Protein AF-A0A3C1DIT4-F1 (afdb_monomer_lite)

pLDDT: mean 82.44, std 16.35, range [33.16, 95.69]

Foldseek 3Di:
DQLCLFPPQHPVLSVQQVVLCVVVNDQQAPLSSLQSGDPVCLDLSNQLSCLLQCVCVVNVAASVLCNVCSVVSSVLSVVVVVCVVVVVDVPPLPPPPPDDPDPDSRPPPPPRDPDYDDPVSSQVSNCVTNVHRDPDDPCPPCVVVVVVVDPDDPVVVVD

Structure (mmCIF, N/CA/C/O backbone):
data_AF-A0A3C1DIT4-F1
#
_entry.id   AF-A0A3C1DIT4-F1
#
loop_
_atom_site.group_PDB
_atom_site.id
_atom_site.type_symbol
_atom_site.label_atom_id
_atom_site.label_alt_id
_atom_site.label_comp_id
_atom_site.label_asym_id
_atom_site.label_entity_id
_atom_site.label_seq_id
_atom_site.pdbx_PDB_ins_code
_atom_site.Cartn_x
_atom_site.Cartn_y
_atom_site.Cartn_z
_atom_site.occupancy
_atom_site.B_iso_or_equiv
_atom_site.auth_seq_id
_atom_site.auth_comp_id
_atom_site.auth_asym_id
_atom_site.auth_atom_id
_atom_site.pdbx_PDB_model_num
ATOM 1 N N . PHE A 1 1 ? 0.429 -13.426 -4.512 1.00 79.94 1 PHE A N 1
ATOM 2 C CA . PHE A 1 1 ? 1.554 -13.362 -3.556 1.00 79.94 1 PHE A CA 1
ATOM 3 C C . PHE A 1 1 ? 1.024 -13.401 -2.130 1.00 79.94 1 PHE A C 1
ATOM 5 O O . PHE A 1 1 ? -0.100 -12.964 -1.912 1.00 79.94 1 PHE A O 1
ATOM 12 N N . GLY A 1 2 ? 1.775 -13.971 -1.183 1.00 88.25 2 GLY A N 1
ATOM 13 C CA . GLY A 1 2 ? 1.400 -13.980 0.237 1.00 88.25 2 GLY A CA 1
ATOM 14 C C . GLY A 1 2 ? 1.894 -12.724 0.958 1.00 88.25 2 GLY A C 1
ATOM 15 O O . GLY A 1 2 ? 2.989 -12.253 0.664 1.00 88.25 2 GLY A O 1
ATOM 16 N N . LEU A 1 3 ? 1.121 -12.204 1.920 1.00 90.19 3 LEU A N 1
ATOM 17 C CA . LEU A 1 3 ? 1.498 -11.011 2.700 1.00 90.19 3 LEU A CA 1
ATOM 18 C C . LEU A 1 3 ? 2.779 -11.217 3.526 1.00 90.19 3 LEU A C 1
ATOM 20 O O . LEU A 1 3 ? 3.501 -10.264 3.787 1.00 90.19 3 LEU A O 1
ATOM 24 N N . SER A 1 4 ? 3.084 -12.464 3.894 1.00 90.44 4 SER A N 1
ATOM 25 C CA . SER A 1 4 ? 4.308 -12.839 4.612 1.00 90.44 4 SER A CA 1
ATOM 26 C C . SER A 1 4 ? 5.587 -12.692 3.784 1.00 90.44 4 SER A C 1
ATOM 28 O O . SER A 1 4 ? 6.672 -12.666 4.352 1.00 90.44 4 SER A O 1
ATOM 30 N N . ALA A 1 5 ? 5.478 -12.604 2.454 1.00 91.25 5 ALA A N 1
ATOM 31 C CA . ALA A 1 5 ? 6.621 -12.399 1.567 1.00 91.25 5 ALA A CA 1
ATOM 32 C C . ALA A 1 5 ? 7.003 -10.915 1.422 1.00 91.25 5 ALA A C 1
ATOM 34 O O . ALA A 1 5 ? 8.022 -10.605 0.810 1.00 91.25 5 ALA A O 1
ATOM 35 N N . ILE A 1 6 ? 6.188 -9.999 1.956 1.00 94.00 6 ILE A N 1
ATOM 36 C CA . ILE A 1 6 ? 6.423 -8.560 1.857 1.00 94.00 6 ILE A CA 1
ATOM 37 C C . ILE A 1 6 ? 7.466 -8.155 2.898 1.00 94.00 6 ILE A C 1
ATOM 39 O O . ILE A 1 6 ? 7.324 -8.407 4.097 1.00 94.00 6 ILE A O 1
ATOM 43 N N . ARG A 1 7 ? 8.521 -7.480 2.444 1.00 92.50 7 ARG A N 1
ATOM 44 C CA . ARG A 1 7 ? 9.563 -6.937 3.314 1.00 92.50 7 ARG A CA 1
ATOM 45 C C . ARG A 1 7 ? 8.948 -6.025 4.380 1.00 92.50 7 ARG A C 1
ATOM 47 O O . ARG A 1 7 ? 8.059 -5.234 4.098 1.00 92.50 7 ARG A O 1
ATOM 54 N N . ASN A 1 8 ? 9.464 -6.103 5.606 1.00 91.62 8 ASN A N 1
ATOM 55 C CA . ASN A 1 8 ? 8.984 -5.354 6.779 1.00 91.62 8 ASN A CA 1
ATOM 56 C C . ASN A 1 8 ? 7.589 -5.749 7.306 1.00 91.62 8 ASN A C 1
ATOM 58 O O . ASN A 1 8 ? 7.125 -5.125 8.260 1.00 91.62 8 ASN A O 1
ATOM 62 N N . VAL A 1 9 ? 6.939 -6.776 6.749 1.00 92.88 9 VAL A N 1
ATOM 63 C CA . VAL A 1 9 ? 5.663 -7.296 7.256 1.00 92.88 9 VAL A CA 1
ATOM 64 C C . VAL A 1 9 ? 5.923 -8.592 8.026 1.00 92.88 9 VAL A C 1
ATOM 66 O O . VAL A 1 9 ? 6.284 -9.615 7.454 1.00 92.88 9 VAL A O 1
ATOM 69 N N . GLY A 1 10 ? 5.784 -8.541 9.352 1.00 91.31 10 GLY A N 1
ATOM 70 C CA . GLY A 1 10 ? 5.996 -9.703 10.222 1.00 91.31 10 GLY A CA 1
ATOM 71 C C . GLY A 1 10 ? 4.800 -10.660 10.253 1.00 91.31 10 GLY A C 1
ATOM 72 O O . GLY A 1 10 ? 3.669 -10.252 9.998 1.00 91.31 10 GLY A O 1
ATOM 73 N N . GLY A 1 11 ? 5.026 -11.920 10.643 1.00 92.19 11 GLY A N 1
ATOM 74 C CA . GLY A 1 11 ? 3.965 -12.938 10.753 1.00 92.19 11 GLY A CA 1
ATOM 75 C C . GLY A 1 11 ? 2.778 -12.489 11.616 1.00 92.19 11 GLY A C 1
ATOM 76 O O . GLY A 1 11 ? 1.639 -12.552 11.164 1.00 92.19 11 GLY A O 1
ATOM 77 N N . ASN A 1 12 ? 3.049 -11.898 12.783 1.00 91.69 12 ASN A N 1
ATOM 78 C CA . ASN A 1 12 ? 2.011 -11.386 13.690 1.00 91.69 12 ASN A CA 1
ATOM 79 C C . ASN A 1 12 ? 1.128 -10.306 13.036 1.00 91.69 12 ASN A C 1
ATOM 81 O O . ASN A 1 12 ? -0.070 -10.228 13.297 1.00 91.69 12 ASN A O 1
ATOM 85 N N . VAL A 1 13 ? 1.708 -9.473 12.164 1.00 93.25 13 VAL A N 1
ATOM 86 C CA . VAL A 1 13 ? 0.966 -8.448 11.413 1.00 93.25 13 VAL A CA 1
ATOM 87 C C . VAL A 1 13 ? 0.033 -9.111 10.404 1.00 93.25 13 VAL A C 1
ATOM 89 O O . VAL A 1 13 ? -1.125 -8.717 10.285 1.00 93.25 13 VAL A O 1
ATOM 92 N N . VAL A 1 14 ? 0.514 -10.134 9.696 1.00 94.31 14 VAL A N 1
ATOM 93 C CA . VAL A 1 14 ? -0.293 -10.884 8.723 1.00 94.31 14 VAL A CA 1
ATOM 94 C C . VAL A 1 14 ? -1.470 -11.571 9.409 1.00 94.31 14 VAL A C 1
ATOM 96 O O . VAL A 1 14 ? -2.603 -11.443 8.947 1.00 94.31 14 VAL A O 1
ATOM 99 N N . GLU A 1 15 ? -1.221 -12.257 10.524 1.00 94.25 15 GLU A N 1
ATOM 100 C CA . GLU A 1 15 ? -2.266 -12.908 11.318 1.00 94.25 15 GLU A CA 1
ATOM 101 C C . GLU A 1 15 ? -3.307 -11.900 11.807 1.00 94.25 15 GLU A C 1
ATOM 103 O O . GLU A 1 15 ? -4.505 -12.131 11.652 1.00 94.25 15 GLU A O 1
ATOM 108 N N . SER A 1 16 ? -2.858 -10.744 12.302 1.00 94.12 16 SER A N 1
ATOM 109 C CA . SER A 1 16 ? -3.728 -9.647 12.726 1.00 94.12 16 SER A CA 1
ATOM 110 C C . SER A 1 16 ? -4.617 -9.131 11.584 1.00 94.12 16 SER A C 1
ATOM 112 O O . SER A 1 16 ? -5.831 -9.008 11.750 1.00 94.12 16 SER A O 1
ATOM 114 N N . ILE A 1 17 ? -4.060 -8.915 10.386 1.00 94.31 17 ILE A N 1
ATOM 115 C CA . ILE A 1 17 ? -4.829 -8.481 9.206 1.00 94.31 17 ILE A CA 1
ATOM 116 C C . ILE A 1 17 ? -5.875 -9.536 8.813 1.00 94.31 17 ILE A C 1
ATOM 118 O O . ILE A 1 17 ? -7.023 -9.190 8.519 1.00 94.31 17 ILE A O 1
ATOM 122 N N . ILE A 1 18 ? -5.503 -10.821 8.815 1.00 94.12 18 ILE A N 1
ATOM 123 C CA . ILE A 1 18 ? -6.417 -11.927 8.493 1.00 94.12 18 ILE A CA 1
ATOM 124 C C . ILE A 1 18 ? -7.537 -12.015 9.533 1.00 94.12 18 ILE A C 1
ATOM 126 O O . ILE A 1 18 ? -8.706 -12.134 9.153 1.00 94.12 18 ILE A O 1
ATOM 130 N N . ALA A 1 19 ? -7.206 -11.919 10.821 1.00 94.56 19 ALA A N 1
ATOM 131 C CA . ALA A 1 19 ? -8.170 -11.940 11.913 1.00 94.56 19 ALA A CA 1
ATOM 132 C C . ALA A 1 19 ? -9.151 -10.762 11.811 1.00 94.56 19 ALA A C 1
ATOM 134 O O . ALA A 1 19 ? -10.364 -10.980 11.810 1.00 94.56 19 ALA A O 1
ATOM 135 N N . SER A 1 20 ? -8.651 -9.537 11.604 1.00 93.94 20 SER A N 1
ATOM 136 C CA . SER A 1 20 ? -9.481 -8.347 11.377 1.00 93.94 20 SER A CA 1
ATOM 137 C C . SER A 1 20 ? -10.416 -8.518 10.183 1.00 93.94 20 SER A C 1
ATOM 139 O O . SER A 1 20 ? -11.600 -8.207 10.292 1.00 93.94 20 SER A O 1
ATOM 141 N N . ARG A 1 21 ? -9.926 -9.053 9.058 1.00 94.06 21 ARG A N 1
ATOM 142 C CA . ARG A 1 21 ? -10.754 -9.291 7.865 1.00 94.06 21 ARG A CA 1
ATOM 143 C C . ARG A 1 21 ? -11.810 -10.376 8.088 1.00 94.06 21 ARG A C 1
ATOM 145 O O . ARG A 1 21 ? -12.908 -10.290 7.549 1.00 94.06 21 ARG A O 1
ATOM 152 N N . THR A 1 22 ? -11.482 -11.406 8.864 1.00 95.12 22 THR A N 1
ATOM 153 C CA . THR A 1 22 ? -12.405 -12.511 9.170 1.00 95.12 22 THR A CA 1
ATOM 154 C C . THR A 1 22 ? -13.518 -12.049 10.106 1.00 95.12 22 THR A C 1
ATOM 156 O O . THR A 1 22 ? -14.676 -12.382 9.886 1.00 95.12 22 THR A O 1
ATOM 159 N N . ALA A 1 23 ? -13.184 -11.236 11.110 1.00 94.75 23 ALA A N 1
ATOM 160 C CA . ALA A 1 23 ? -14.140 -10.743 12.095 1.00 94.75 23 ALA A CA 1
ATOM 161 C C . ALA A 1 23 ? -14.983 -9.555 11.595 1.00 94.75 23 ALA A C 1
ATOM 163 O O . ALA A 1 23 ? -16.172 -9.484 11.889 1.00 94.75 23 ALA A O 1
ATOM 164 N N . LYS A 1 24 ? -14.381 -8.615 10.851 1.00 92.75 24 LYS A N 1
ATOM 165 C CA . LYS A 1 24 ? -15.011 -7.339 10.443 1.00 92.75 24 LYS A CA 1
ATOM 166 C C . LYS A 1 24 ? -15.374 -7.275 8.952 1.00 92.75 24 LYS A C 1
ATOM 168 O O . LYS A 1 24 ? -15.840 -6.241 8.474 1.00 92.75 24 LYS A O 1
ATOM 173 N N . GLY A 1 25 ? -15.154 -8.359 8.209 1.00 93.81 25 GLY A N 1
ATOM 174 C CA . GLY A 1 25 ? -15.430 -8.450 6.776 1.00 93.81 25 GLY A CA 1
ATOM 175 C C . GLY A 1 25 ? -14.327 -7.877 5.879 1.00 93.81 25 GLY A C 1
ATOM 176 O O . GL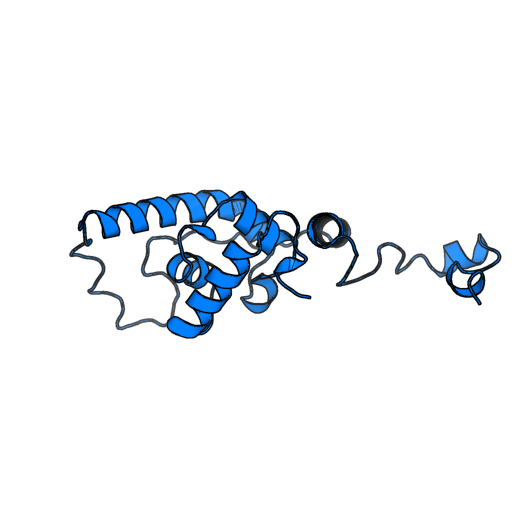Y A 1 25 ? -13.242 -7.499 6.323 1.00 93.81 25 GLY A O 1
ATOM 177 N N . ARG A 1 26 ? -14.601 -7.840 4.568 1.00 93.31 26 ARG A N 1
ATOM 178 C CA . ARG A 1 26 ? -13.654 -7.345 3.553 1.00 93.31 26 ARG A CA 1
ATOM 179 C C . ARG A 1 26 ? -13.356 -5.855 3.757 1.00 93.31 26 ARG A C 1
ATOM 181 O O . ARG A 1 26 ? -14.219 -5.106 4.214 1.00 93.31 26 ARG A O 1
ATOM 188 N N . PHE A 1 27 ? -12.141 -5.454 3.383 1.00 92.81 27 PHE A N 1
ATOM 189 C CA . PHE A 1 27 ? -11.765 -4.047 3.279 1.00 92.81 27 PHE A CA 1
ATOM 190 C C . PHE A 1 27 ? -12.315 -3.495 1.967 1.00 92.81 27 PHE A C 1
ATOM 192 O O . PHE A 1 27 ? -12.047 -4.071 0.911 1.00 92.81 27 PHE A O 1
ATOM 199 N N . THR A 1 28 ? -13.116 -2.438 2.043 1.00 90.06 28 THR A N 1
ATOM 200 C CA . THR A 1 28 ? -13.707 -1.793 0.859 1.00 90.06 28 THR A CA 1
ATOM 201 C C . THR A 1 28 ? -12.850 -0.654 0.339 1.00 90.06 28 THR A C 1
ATOM 203 O O . THR A 1 28 ? -12.929 -0.327 -0.837 1.00 90.06 28 THR A O 1
ATOM 206 N N . ASP A 1 29 ? -12.053 -0.056 1.222 1.00 90.38 29 ASP A N 1
ATOM 207 C CA . ASP A 1 29 ? -11.293 1.153 0.955 1.00 90.38 29 ASP A CA 1
ATOM 208 C C . ASP A 1 29 ? -10.047 1.258 1.860 1.00 90.38 29 ASP A C 1
ATOM 210 O O . ASP A 1 29 ? -9.957 0.552 2.868 1.00 90.38 29 ASP A O 1
ATOM 214 N N . PHE A 1 30 ? -9.083 2.129 1.535 1.00 91.12 30 PHE A N 1
ATOM 215 C CA . PHE A 1 30 ? -7.881 2.339 2.357 1.00 91.12 30 PHE A CA 1
ATOM 216 C C . PHE A 1 30 ? -8.231 2.873 3.754 1.00 91.12 30 PHE A C 1
ATOM 218 O O . PHE A 1 30 ? -7.717 2.381 4.762 1.00 91.12 30 PHE A O 1
ATOM 225 N N . SER A 1 31 ? -9.178 3.807 3.832 1.00 88.88 31 SER A N 1
ATOM 226 C CA . SER A 1 31 ? -9.688 4.310 5.109 1.00 88.88 31 SER A CA 1
ATOM 227 C C . SER A 1 31 ? -10.382 3.209 5.918 1.00 88.88 31 SER A C 1
ATOM 229 O O . SER A 1 31 ? -10.182 3.099 7.128 1.00 88.88 31 SER A O 1
ATOM 231 N N . ASP A 1 32 ? -11.160 2.348 5.256 1.00 89.56 32 ASP A N 1
ATOM 232 C CA . ASP A 1 32 ? -11.825 1.201 5.888 1.00 89.56 32 ASP A CA 1
ATOM 233 C C . ASP A 1 32 ? -10.814 0.160 6.405 1.00 89.56 32 ASP A C 1
ATOM 235 O O . ASP A 1 32 ? -10.973 -0.380 7.503 1.00 89.56 32 ASP A O 1
ATOM 239 N N . PHE A 1 33 ? -9.722 -0.064 5.667 1.00 92.88 33 PHE A N 1
ATOM 240 C CA . PHE A 1 33 ? -8.596 -0.869 6.135 1.00 92.88 33 PHE A CA 1
ATOM 241 C C . PHE A 1 33 ? -8.021 -0.307 7.441 1.00 92.88 33 PHE A C 1
ATOM 243 O O . PHE A 1 33 ? -8.000 -1.029 8.439 1.00 92.88 33 PHE A O 1
ATOM 250 N N . LEU A 1 34 ? -7.639 0.975 7.483 1.00 91.50 34 LEU A N 1
ATOM 251 C CA . LEU A 1 34 ? -7.051 1.601 8.677 1.00 91.50 34 LEU A CA 1
ATOM 252 C C . LEU A 1 34 ? -7.973 1.532 9.911 1.00 91.50 34 LEU A C 1
ATOM 254 O O . LEU A 1 34 ? -7.503 1.274 11.026 1.00 91.50 34 LEU A O 1
ATOM 258 N N . ARG A 1 35 ? -9.290 1.675 9.721 1.00 87.31 35 ARG A N 1
ATOM 259 C CA . ARG A 1 35 ? -10.289 1.533 10.797 1.00 87.31 35 ARG A CA 1
ATOM 260 C C . ARG A 1 35 ? -10.380 0.102 11.329 1.00 87.31 35 ARG A C 1
ATOM 262 O O . ARG A 1 35 ? -10.404 -0.119 12.540 1.00 87.31 35 ARG A O 1
ATOM 269 N N . LYS A 1 36 ? -10.434 -0.892 10.439 1.00 91.25 36 LYS A N 1
ATOM 270 C CA . LYS A 1 36 ? -10.684 -2.292 10.816 1.00 91.25 36 LYS A CA 1
ATOM 271 C C . LYS A 1 36 ? -9.452 -3.008 11.372 1.00 91.25 36 LYS A C 1
ATOM 273 O O . LYS A 1 36 ? -9.620 -3.898 12.217 1.00 91.25 36 LYS A O 1
ATOM 278 N N . ILE A 1 37 ? -8.246 -2.662 10.924 1.00 91.31 37 ILE A N 1
ATOM 279 C CA . ILE A 1 37 ? -7.015 -3.310 11.398 1.00 91.31 37 ILE A CA 1
ATOM 280 C C . ILE A 1 37 ? -6.732 -3.023 12.872 1.00 91.31 37 ILE A C 1
ATOM 282 O O . ILE A 1 37 ? -7.157 -2.010 13.426 1.00 91.31 37 ILE A O 1
ATOM 286 N N . ASP A 1 38 ? -5.984 -3.912 13.509 1.00 88.56 38 ASP A N 1
ATOM 287 C CA . ASP A 1 38 ? -5.458 -3.681 14.850 1.00 88.56 38 ASP A CA 1
ATOM 288 C C . ASP A 1 38 ? -4.194 -2.794 14.827 1.00 88.56 38 ASP A C 1
ATOM 290 O O . ASP A 1 38 ? -3.546 -2.599 13.795 1.00 88.56 38 ASP A O 1
ATOM 294 N N . SER A 1 39 ? -3.845 -2.260 15.994 1.00 84.75 39 SER A N 1
ATOM 295 C CA . SER A 1 39 ? -2.655 -1.455 16.275 1.00 84.75 39 SER A CA 1
ATOM 296 C C . SER A 1 39 ? -1.349 -2.090 15.778 1.00 84.75 39 SER A C 1
ATOM 298 O O . SER A 1 39 ? -0.502 -1.378 15.244 1.00 84.75 39 SER A O 1
ATOM 300 N N . ALA A 1 40 ? -1.208 -3.419 15.855 1.00 81.38 40 ALA A N 1
ATOM 301 C CA . ALA A 1 40 ? -0.014 -4.129 15.387 1.00 81.38 40 ALA A CA 1
ATOM 302 C C . ALA A 1 40 ? 0.257 -3.939 13.881 1.00 81.38 40 ALA A C 1
ATOM 304 O O . ALA A 1 40 ? 1.412 -3.847 13.463 1.00 81.38 40 ALA A O 1
ATOM 305 N N . ALA A 1 41 ? -0.800 -3.859 13.067 1.00 82.94 41 ALA A N 1
ATOM 306 C CA . ALA A 1 41 ? -0.709 -3.610 11.628 1.00 82.94 41 ALA A CA 1
ATOM 307 C C . ALA A 1 41 ? -0.742 -2.112 11.276 1.00 82.94 41 ALA A C 1
ATOM 309 O O . ALA A 1 41 ? -0.400 -1.728 10.157 1.00 82.94 41 ALA A O 1
ATOM 310 N N . CYS A 1 42 ? -1.119 -1.259 12.230 1.00 87.88 42 CYS A N 1
ATOM 311 C CA . CYS A 1 42 ? -1.266 0.182 12.064 1.00 87.88 42 CYS A CA 1
ATOM 312 C C . CYS A 1 42 ? 0.065 0.928 12.277 1.00 87.88 42 CYS A C 1
ATOM 314 O O . CYS A 1 42 ? 0.175 1.825 13.109 1.00 87.88 42 CYS A O 1
ATOM 316 N N . ASN A 1 43 ? 1.101 0.535 11.532 1.00 90.50 43 ASN A N 1
ATOM 317 C CA . ASN A 1 43 ? 2.434 1.136 11.587 1.00 90.50 43 ASN A CA 1
ATOM 318 C C . ASN A 1 43 ? 2.806 1.718 10.219 1.00 90.50 43 ASN A C 1
ATOM 320 O O . ASN A 1 43 ? 2.677 1.030 9.208 1.00 90.50 43 ASN A O 1
ATOM 324 N N . LYS A 1 44 ? 3.345 2.944 10.191 1.00 94.06 44 LYS A N 1
ATOM 325 C CA . LYS A 1 44 ? 3.790 3.641 8.971 1.00 94.06 44 LYS A CA 1
ATOM 326 C C . LYS A 1 44 ? 4.645 2.759 8.063 1.00 94.06 44 LYS A C 1
ATOM 328 O O . LYS A 1 44 ? 4.334 2.623 6.888 1.00 94.06 44 LYS A O 1
ATOM 333 N N . ARG A 1 45 ? 5.654 2.078 8.621 1.00 94.00 45 ARG A N 1
ATOM 334 C CA . ARG A 1 45 ? 6.573 1.219 7.851 1.00 94.00 45 ARG A CA 1
ATOM 335 C C . ARG A 1 45 ? 5.865 0.010 7.238 1.00 94.00 45 ARG A C 1
ATOM 337 O O . ARG A 1 45 ? 6.183 -0.402 6.123 1.00 94.00 45 ARG A O 1
ATOM 344 N N . VAL A 1 46 ? 4.923 -0.575 7.977 1.00 94.44 46 VAL A N 1
ATOM 345 C CA . VAL A 1 46 ? 4.127 -1.719 7.514 1.00 94.44 46 VAL A CA 1
ATOM 346 C C . VAL A 1 46 ? 3.201 -1.273 6.389 1.00 94.44 46 VAL A C 1
ATOM 348 O O . VAL A 1 46 ? 3.203 -1.883 5.324 1.00 94.44 46 VAL A O 1
ATOM 351 N N . VAL A 1 47 ? 2.453 -0.189 6.603 1.00 94.88 47 VAL A N 1
ATOM 352 C CA . VAL A 1 47 ? 1.504 0.343 5.620 1.00 94.88 47 VAL A CA 1
ATOM 353 C C . VAL A 1 47 ? 2.227 0.776 4.346 1.00 94.88 47 VAL A C 1
ATOM 355 O O . VAL A 1 47 ? 1.800 0.391 3.263 1.00 94.88 47 VAL A O 1
ATOM 358 N N . GLU A 1 48 ? 3.362 1.469 4.451 1.00 95.38 48 GLU A N 1
ATOM 359 C CA . GLU A 1 48 ? 4.199 1.832 3.299 1.00 95.38 48 GLU A CA 1
ATOM 360 C C . GLU A 1 48 ? 4.622 0.596 2.488 1.00 95.38 48 GLU A C 1
ATOM 362 O O . GLU A 1 48 ? 4.516 0.580 1.261 1.00 95.38 48 GLU A O 1
ATOM 367 N N . SER A 1 49 ? 5.055 -0.466 3.175 1.00 95.69 49 SER A N 1
ATOM 368 C CA . SER A 1 49 ? 5.489 -1.706 2.522 1.00 95.69 49 SER A CA 1
ATOM 369 C C . SER A 1 49 ? 4.323 -2.409 1.818 1.00 95.69 49 SER A C 1
ATOM 371 O O . SER A 1 49 ? 4.481 -2.891 0.697 1.00 95.69 49 SER A O 1
ATOM 373 N N . LEU A 1 50 ? 3.132 -2.414 2.429 1.00 94.88 50 LEU A N 1
ATOM 374 C CA . LEU A 1 50 ? 1.907 -2.942 1.821 1.00 94.88 50 LEU A CA 1
ATOM 375 C C . LEU A 1 50 ? 1.490 -2.143 0.577 1.00 94.88 50 LEU A C 1
ATOM 377 O O . LEU A 1 50 ? 1.116 -2.755 -0.427 1.00 94.88 50 LEU A O 1
ATOM 381 N N . VAL A 1 51 ? 1.591 -0.807 0.621 1.00 95.00 51 VAL A N 1
ATOM 382 C CA . VAL A 1 51 ? 1.322 0.081 -0.524 1.00 95.00 51 VAL A CA 1
ATOM 383 C C . VAL A 1 51 ? 2.284 -0.217 -1.669 1.00 95.00 51 VAL A C 1
ATOM 385 O O . VAL A 1 51 ? 1.847 -0.515 -2.778 1.00 95.00 51 VAL A O 1
ATOM 388 N N . LYS A 1 52 ? 3.595 -0.194 -1.407 1.00 94.44 52 LYS A N 1
ATOM 389 C CA . LYS A 1 52 ? 4.628 -0.421 -2.429 1.00 94.44 52 LYS A CA 1
ATOM 390 C C . LYS A 1 52 ? 4.546 -1.817 -3.053 1.00 94.44 52 LYS A C 1
ATOM 392 O O . LYS A 1 52 ? 4.760 -1.957 -4.255 1.00 94.44 52 LYS A O 1
ATOM 397 N N . ALA A 1 53 ? 4.173 -2.825 -2.263 1.00 93.81 53 ALA A N 1
ATOM 398 C CA . ALA A 1 53 ? 3.944 -4.191 -2.729 1.00 93.81 53 ALA A CA 1
ATOM 399 C C . ALA A 1 53 ? 2.649 -4.379 -3.548 1.00 93.81 53 ALA A C 1
ATOM 401 O O . ALA A 1 53 ? 2.436 -5.466 -4.080 1.00 93.81 53 ALA A O 1
ATOM 402 N N . GLY A 1 54 ? 1.776 -3.368 -3.627 1.00 92.25 54 GLY A N 1
ATOM 403 C CA . GLY A 1 54 ? 0.512 -3.443 -4.366 1.00 92.25 54 GLY A CA 1
ATOM 404 C C . GLY A 1 54 ? -0.629 -4.138 -3.633 1.00 92.25 5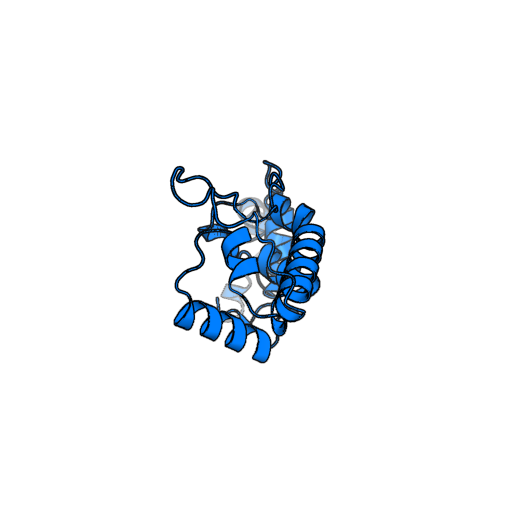4 GLY A C 1
ATOM 405 O O . GLY A 1 54 ? -1.574 -4.625 -4.250 1.00 92.25 54 GLY A O 1
ATOM 406 N N . SER A 1 55 ? -0.577 -4.193 -2.301 1.00 93.25 55 SER A N 1
ATOM 407 C CA . SER A 1 55 ? -1.606 -4.879 -1.502 1.00 93.25 55 SER A CA 1
ATOM 408 C C . SER A 1 55 ? -2.973 -4.185 -1.556 1.00 93.25 55 SER A C 1
ATOM 410 O O . SER A 1 55 ? -3.986 -4.807 -1.235 1.00 93.25 55 SER A O 1
ATOM 412 N N . PHE A 1 56 ? -3.009 -2.910 -1.953 1.00 93.56 56 PHE A N 1
ATOM 413 C CA . PHE A 1 56 ? -4.213 -2.078 -1.997 1.00 93.56 56 PHE A CA 1
ATOM 414 C C . PHE A 1 56 ? -4.728 -1.802 -3.415 1.00 93.56 56 PHE A C 1
ATOM 416 O O . PHE A 1 56 ? -5.742 -1.127 -3.551 1.00 93.56 56 PHE A O 1
ATOM 423 N N . ASP A 1 57 ? -4.108 -2.353 -4.463 1.00 90.88 57 ASP A N 1
ATOM 424 C CA . ASP A 1 57 ? -4.473 -2.058 -5.861 1.00 90.88 57 ASP A CA 1
ATOM 425 C C . ASP A 1 57 ? -5.942 -2.390 -6.174 1.00 90.88 57 ASP A C 1
ATOM 427 O O . ASP A 1 57 ? -6.603 -1.705 -6.950 1.00 90.88 57 ASP A O 1
ATOM 431 N N . SER A 1 58 ? -6.497 -3.413 -5.514 1.00 89.00 58 SER A N 1
ATOM 432 C CA . SER A 1 58 ? -7.909 -3.795 -5.662 1.00 89.00 58 SER A CA 1
ATOM 433 C C . SER A 1 58 ? -8.907 -2.806 -5.044 1.00 89.00 58 SER A C 1
ATOM 435 O O . SER A 1 58 ? -10.106 -2.952 -5.259 1.00 89.00 58 SER A O 1
ATOM 437 N N . LEU A 1 59 ? -8.428 -1.833 -4.261 1.00 88.25 59 LEU A N 1
ATOM 438 C CA . LEU A 1 59 ? -9.245 -0.801 -3.615 1.00 88.25 59 LEU A CA 1
ATOM 439 C C . LEU A 1 59 ? -9.423 0.444 -4.498 1.00 88.25 59 LEU A C 1
ATOM 441 O O . LEU A 1 59 ? -10.149 1.352 -4.116 1.00 88.25 59 LEU A O 1
ATOM 445 N N . GLY A 1 60 ? -8.787 0.488 -5.676 1.00 85.00 60 GLY A N 1
ATOM 446 C CA . GLY A 1 60 ? -8.976 1.567 -6.651 1.00 85.00 60 GLY A CA 1
ATOM 447 C C . GLY A 1 60 ? -8.124 2.818 -6.418 1.00 85.00 60 GLY A C 1
ATOM 448 O O . GLY A 1 60 ? -8.345 3.827 -7.084 1.00 85.00 60 GLY A O 1
ATOM 449 N N . HIS A 1 61 ? -7.140 2.759 -5.519 1.00 88.31 61 HIS A N 1
ATOM 450 C CA . HIS A 1 61 ? -6.218 3.868 -5.253 1.00 88.31 61 HIS A CA 1
ATOM 451 C C . HIS A 1 61 ? -4.908 3.745 -6.007 1.00 88.31 61 HIS A C 1
ATOM 453 O O . HIS A 1 61 ? -4.413 2.642 -6.231 1.00 88.31 61 HIS A O 1
ATOM 459 N N . THR A 1 62 ? -4.303 4.891 -6.316 1.00 91.31 62 THR A N 1
ATOM 460 C CA . THR A 1 62 ? -2.942 4.930 -6.856 1.00 91.31 62 THR A CA 1
ATOM 461 C C . THR A 1 62 ? -1.932 4.594 -5.763 1.00 91.31 62 THR A C 1
ATOM 463 O O . THR A 1 62 ? -2.026 5.078 -4.627 1.00 91.31 62 THR A O 1
ATOM 466 N N . ARG A 1 63 ? -0.914 3.793 -6.098 1.00 93.25 63 ARG A N 1
ATOM 467 C CA . ARG A 1 63 ? 0.146 3.450 -5.136 1.00 93.25 63 ARG A CA 1
ATOM 468 C C . ARG A 1 63 ? 0.920 4.698 -4.732 1.00 93.25 63 ARG A C 1
ATOM 470 O O . ARG A 1 63 ? 1.203 4.882 -3.550 1.00 93.25 63 ARG A O 1
ATOM 477 N N . ARG A 1 64 ? 1.202 5.589 -5.690 1.00 93.94 64 ARG A N 1
ATOM 478 C CA . ARG A 1 64 ? 1.831 6.889 -5.420 1.00 93.94 64 ARG A CA 1
ATOM 479 C C . ARG A 1 64 ? 1.017 7.748 -4.454 1.00 93.94 64 ARG A C 1
ATOM 481 O O . ARG A 1 64 ? 1.593 8.310 -3.524 1.00 93.94 64 ARG A O 1
ATOM 488 N N . GLY A 1 65 ? -0.295 7.856 -4.667 1.00 91.88 65 GLY A N 1
ATOM 489 C CA . GLY A 1 65 ? -1.168 8.661 -3.815 1.00 91.88 65 GLY A CA 1
ATOM 490 C C . GLY A 1 65 ? -1.175 8.138 -2.382 1.00 91.88 65 GLY A C 1
ATOM 491 O O . GLY A 1 65 ? -0.910 8.892 -1.446 1.00 91.88 65 GLY A O 1
ATOM 492 N N . LEU A 1 66 ? -1.360 6.825 -2.211 1.00 92.88 66 LEU A N 1
ATOM 493 C CA . LEU A 1 66 ? -1.283 6.188 -0.896 1.00 92.88 66 LEU A CA 1
ATOM 494 C C . LEU A 1 66 ? 0.097 6.352 -0.252 1.00 92.88 66 LEU A C 1
ATOM 496 O O . LEU A 1 66 ? 0.188 6.661 0.932 1.00 92.88 66 LEU A O 1
ATOM 500 N N . ALA A 1 67 ? 1.183 6.204 -1.011 1.00 93.19 67 ALA A N 1
ATOM 501 C CA . ALA A 1 67 ? 2.536 6.377 -0.492 1.00 93.19 67 ALA A CA 1
ATOM 502 C C . ALA A 1 67 ? 2.813 7.814 -0.026 1.00 93.19 67 ALA A C 1
ATOM 504 O O . ALA A 1 67 ? 3.631 8.011 0.866 1.00 93.19 67 ALA A O 1
ATOM 505 N N . GLN A 1 68 ? 2.116 8.813 -0.564 1.00 92.25 68 GLN A N 1
ATOM 506 C CA . GLN A 1 68 ? 2.235 10.192 -0.101 1.00 92.25 68 GLN A CA 1
ATOM 507 C C . GLN A 1 68 ? 1.475 10.433 1.212 1.00 92.25 68 GLN A C 1
ATOM 509 O O . GLN A 1 68 ? 1.994 11.112 2.093 1.00 92.25 68 GLN A O 1
ATOM 514 N N . ILE A 1 69 ? 0.278 9.854 1.358 1.00 91.88 69 ILE A N 1
ATOM 515 C CA . ILE A 1 69 ? -0.623 10.152 2.485 1.00 91.88 69 ILE A CA 1
ATOM 516 C C . ILE A 1 69 ? -0.562 9.140 3.640 1.00 91.88 69 ILE A C 1
ATOM 518 O O . ILE A 1 69 ? -1.050 9.422 4.731 1.00 91.88 69 ILE A O 1
ATOM 522 N N . HIS A 1 70 ? 0.030 7.955 3.440 1.00 92.62 70 HIS A N 1
ATOM 523 C CA . HIS A 1 70 ? -0.039 6.855 4.413 1.00 92.62 70 HIS A CA 1
ATOM 524 C C . HIS A 1 70 ? 0.450 7.245 5.812 1.00 92.62 70 HIS A C 1
ATOM 526 O O . HIS A 1 70 ? -0.112 6.782 6.800 1.00 92.62 70 HIS A O 1
ATOM 532 N N . ALA A 1 71 ? 1.503 8.062 5.908 1.00 92.06 71 ALA A N 1
ATOM 533 C CA . ALA A 1 71 ? 2.100 8.429 7.184 1.00 92.06 71 ALA A CA 1
ATOM 534 C C . ALA A 1 71 ? 1.137 9.280 8.021 1.00 92.06 71 ALA A C 1
ATOM 536 O O . ALA A 1 71 ? 0.931 8.977 9.193 1.00 92.06 71 ALA A O 1
ATOM 537 N N . GLU A 1 72 ? 0.524 10.285 7.397 1.00 90.50 72 GLU A N 1
ATOM 538 C CA . GLU A 1 72 ? -0.458 11.169 8.025 1.00 90.50 72 GLU A CA 1
ATOM 539 C C . GLU A 1 72 ? -1.750 10.411 8.357 1.00 90.50 72 GLU A C 1
ATOM 541 O O . GLU A 1 72 ? -2.265 10.511 9.467 1.00 90.50 72 GLU A O 1
ATOM 546 N N . ALA A 1 73 ? -2.226 9.561 7.442 1.00 89.94 73 ALA A N 1
ATOM 547 C CA . ALA A 1 73 ? -3.417 8.743 7.665 1.00 89.94 73 ALA A CA 1
ATOM 548 C C . ALA A 1 73 ? -3.245 7.755 8.835 1.00 89.94 73 ALA A C 1
ATOM 550 O O . ALA A 1 73 ? -4.180 7.524 9.606 1.00 89.94 73 ALA A O 1
ATOM 551 N N . VAL A 1 74 ? -2.046 7.180 8.990 1.00 91.19 74 VAL A N 1
ATOM 552 C CA . VAL A 1 74 ? -1.710 6.317 10.131 1.00 91.19 74 VAL A CA 1
ATOM 553 C C . VAL A 1 74 ? -1.641 7.115 11.435 1.00 91.19 74 VAL A C 1
ATOM 555 O O . VAL A 1 74 ? -2.109 6.619 12.455 1.00 91.19 74 VAL A O 1
ATOM 558 N N . ASP A 1 75 ? -1.097 8.333 11.430 1.00 89.44 75 ASP A N 1
ATOM 559 C CA . ASP A 1 75 ? -1.066 9.166 12.640 1.00 89.44 75 ASP A CA 1
ATOM 560 C C . ASP A 1 75 ? -2.480 9.522 13.110 1.00 89.44 75 ASP A C 1
ATOM 562 O O . ASP A 1 75 ? -2.814 9.296 14.275 1.00 89.44 75 ASP A O 1
ATOM 566 N N . ALA A 1 76 ? -3.331 9.975 12.184 1.00 87.25 76 ALA A N 1
ATOM 567 C CA . ALA A 1 76 ? -4.712 10.343 12.475 1.00 87.25 76 ALA A CA 1
ATOM 568 C C . ALA A 1 76 ? -5.495 9.176 13.100 1.00 87.25 76 ALA A C 1
ATOM 570 O O . ALA A 1 76 ? -6.129 9.331 14.142 1.00 87.25 76 ALA A O 1
ATOM 571 N N . ILE A 1 77 ? -5.406 7.972 12.518 1.00 86.75 77 ILE A N 1
ATOM 572 C CA . ILE A 1 77 ? -6.165 6.821 13.026 1.00 86.75 77 ILE A CA 1
ATOM 573 C C . ILE A 1 77 ? -5.631 6.305 14.369 1.00 86.75 77 ILE A C 1
ATOM 575 O O . ILE A 1 77 ? -6.400 5.795 15.186 1.00 86.75 77 ILE A O 1
ATOM 579 N N . VAL A 1 78 ? -4.321 6.409 14.616 1.00 86.69 78 VAL A N 1
ATOM 580 C CA . VAL A 1 78 ? -3.723 6.019 15.901 1.00 86.69 78 VAL A CA 1
ATOM 581 C C . VAL A 1 78 ? -4.205 6.950 17.007 1.00 86.69 78 VAL A C 1
ATOM 583 O O . VAL A 1 78 ? -4.538 6.476 18.096 1.00 86.69 78 VAL A O 1
ATOM 586 N N . GLU A 1 79 ? -4.291 8.251 16.728 1.00 84.00 79 GLU A N 1
ATOM 587 C CA . GLU A 1 79 ? -4.855 9.227 17.655 1.00 84.00 79 GLU A CA 1
ATOM 588 C C . GLU A 1 79 ? -6.328 8.930 17.952 1.00 84.00 79 GLU A C 1
ATOM 590 O O . GLU A 1 79 ? -6.706 8.847 19.123 1.00 84.00 79 GLU A O 1
ATOM 595 N N . THR A 1 80 ? -7.144 8.653 16.929 1.00 83.06 80 THR A N 1
ATOM 596 C CA . THR A 1 80 ? -8.560 8.340 17.157 1.00 83.06 80 THR A CA 1
ATOM 597 C C . THR A 1 80 ? -8.752 7.055 17.958 1.00 83.06 80 THR A C 1
ATOM 599 O O . THR A 1 80 ? -9.492 7.052 18.938 1.00 83.06 80 THR A O 1
ATOM 602 N N . LYS A 1 81 ? -8.029 5.974 17.632 1.00 81.88 81 LYS A N 1
ATOM 603 C CA . LYS A 1 81 ? -8.092 4.715 18.402 1.00 81.88 81 LYS A CA 1
ATOM 604 C C . LYS A 1 81 ? -7.664 4.908 19.854 1.00 81.88 81 LYS A C 1
ATOM 606 O O . LYS A 1 81 ? -8.195 4.262 20.758 1.00 81.88 81 LYS A O 1
ATOM 611 N N . ARG A 1 82 ? -6.701 5.801 20.099 1.00 81.75 82 ARG A N 1
ATOM 612 C CA . ARG A 1 82 ? -6.287 6.168 21.454 1.00 81.75 82 ARG A CA 1
ATOM 613 C C . ARG A 1 82 ? -7.408 6.910 22.186 1.00 81.75 82 ARG A C 1
ATOM 615 O O . ARG A 1 82 ? -7.691 6.546 23.325 1.00 81.75 82 ARG A O 1
ATOM 622 N N . ALA A 1 83 ? -8.058 7.886 21.555 1.00 80.00 83 ALA A N 1
ATOM 623 C CA . ALA A 1 83 ? -9.194 8.606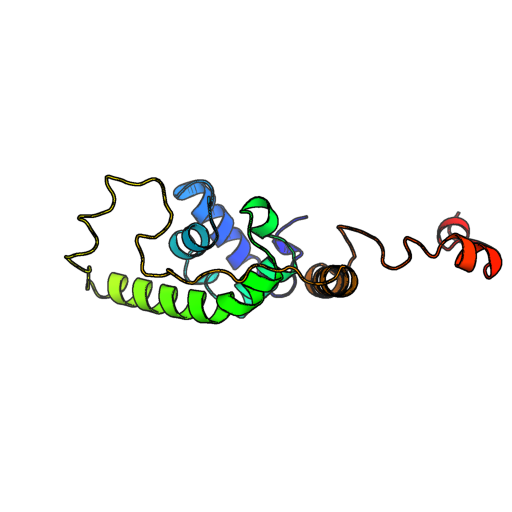 22.139 1.00 80.00 83 ALA A CA 1
ATOM 624 C C . ALA A 1 83 ? -10.367 7.662 22.479 1.00 80.00 83 ALA A C 1
ATOM 626 O O . ALA A 1 83 ? -10.867 7.685 23.607 1.00 80.00 83 ALA A O 1
ATOM 627 N N . GLU A 1 84 ? -10.710 6.747 21.565 1.00 77.62 84 GLU A N 1
ATOM 628 C CA . GLU A 1 84 ? -11.718 5.697 21.778 1.00 77.62 84 GLU A CA 1
ATOM 629 C C . GLU A 1 84 ? -11.367 4.805 22.979 1.00 77.62 84 GLU A C 1
ATOM 631 O O . GLU A 1 84 ? -12.219 4.528 23.825 1.00 77.62 84 GLU A O 1
ATOM 636 N N . SER A 1 85 ? -10.096 4.403 23.112 1.00 73.62 85 SER A N 1
ATOM 637 C CA . SER A 1 85 ? -9.642 3.560 24.230 1.00 73.62 85 SER A CA 1
ATOM 638 C C . SER A 1 85 ? -9.726 4.247 25.600 1.00 73.62 85 SER A C 1
ATOM 640 O O . SER A 1 85 ? -9.837 3.572 26.622 1.00 73.62 85 SER A O 1
ATOM 642 N N . ILE A 1 86 ? -9.696 5.583 25.625 1.00 78.75 86 ILE A N 1
ATOM 643 C CA . ILE A 1 86 ? -9.792 6.405 26.842 1.00 78.75 86 ILE A CA 1
ATOM 644 C C . ILE A 1 86 ? -11.268 6.734 27.165 1.00 78.75 86 ILE A C 1
ATOM 646 O O . ILE A 1 86 ? -11.566 7.353 28.184 1.00 78.75 86 ILE A O 1
ATOM 650 N N . GLY A 1 87 ? -12.217 6.280 26.337 1.00 69.06 87 GLY A N 1
ATOM 651 C CA . GLY A 1 87 ? -13.648 6.519 26.531 1.00 69.06 87 GLY A CA 1
ATOM 652 C C . GLY A 1 87 ? -14.102 7.916 26.106 1.00 69.06 87 GLY A C 1
ATOM 653 O O . GLY A 1 87 ? -15.235 8.298 26.397 1.00 69.06 87 GLY A O 1
ATOM 654 N N . GLN A 1 88 ? -13.256 8.668 25.392 1.00 66.88 88 GLN A N 1
ATOM 655 C CA . GLN A 1 88 ? -13.695 9.841 24.641 1.00 66.88 88 GLN A CA 1
ATOM 656 C C . GLN A 1 88 ? -14.358 9.360 23.350 1.00 66.88 88 GLN A C 1
ATOM 658 O O . GLN A 1 88 ? -13.766 9.380 22.275 1.00 66.88 88 GLN A O 1
ATOM 663 N N . TYR A 1 89 ? -15.596 8.885 23.474 1.00 58.34 89 TYR A N 1
ATOM 664 C CA . TYR A 1 89 ? -16.475 8.759 22.321 1.00 58.34 89 TYR A CA 1
ATOM 665 C C . TYR A 1 89 ? -16.864 10.168 21.892 1.00 58.34 89 TYR A C 1
ATOM 667 O O . TYR A 1 89 ? -17.449 10.914 22.681 1.00 58.34 89 TYR A O 1
ATOM 675 N N . ASP A 1 90 ? -16.531 10.538 20.658 1.00 60.03 90 ASP A N 1
ATOM 676 C CA . ASP A 1 90 ? -17.060 11.758 20.068 1.00 60.03 90 ASP A CA 1
ATOM 677 C C . ASP A 1 90 ? -18.584 11.610 19.942 1.00 60.03 90 ASP A C 1
ATOM 679 O O . ASP A 1 90 ? -19.104 10.897 19.081 1.00 60.03 90 ASP A O 1
ATOM 683 N N . LEU A 1 91 ? -19.306 12.244 20.868 1.00 53.78 91 LEU A N 1
ATOM 684 C CA . LEU A 1 91 ? -20.761 12.171 21.016 1.00 53.78 91 LEU A CA 1
ATOM 685 C C . LEU A 1 91 ? -21.505 12.813 19.823 1.00 53.78 91 LEU A C 1
ATOM 687 O O . LEU A 1 91 ? -22.732 12.773 19.776 1.00 53.78 91 LEU A O 1
ATOM 691 N N . PHE A 1 92 ? -20.778 13.373 18.850 1.00 52.97 92 PHE A N 1
ATOM 692 C CA . PHE A 1 92 ? -21.319 13.994 17.641 1.00 52.97 92 PHE A CA 1
ATOM 693 C C . PHE A 1 92 ? -21.079 13.195 16.348 1.00 52.97 92 PHE A C 1
ATOM 695 O O . PHE A 1 92 ? -21.729 13.476 15.344 1.00 52.97 92 PHE A O 1
ATOM 702 N N . GLY A 1 93 ? -20.247 12.147 16.353 1.00 50.66 93 GLY A N 1
ATOM 703 C CA . GLY A 1 93 ? -19.929 11.374 15.139 1.00 50.66 93 GLY A CA 1
ATOM 704 C C . GLY A 1 93 ? -21.020 10.396 14.667 1.00 50.66 93 GLY A C 1
ATOM 705 O O . GLY A 1 93 ? -20.887 9.782 13.611 1.00 50.66 93 GLY A O 1
ATOM 706 N N . GLY A 1 94 ? -22.094 10.213 15.445 1.00 44.75 94 GLY A N 1
ATOM 707 C CA . GLY A 1 94 ? -23.113 9.179 15.213 1.00 44.75 94 GLY A CA 1
ATOM 708 C C . GLY A 1 94 ? -24.323 9.583 14.361 1.00 44.75 94 GLY A C 1
ATOM 709 O O . GLY A 1 94 ? -25.141 8.718 14.057 1.00 44.75 94 GLY A O 1
ATOM 710 N N . ALA A 1 95 ? -24.476 10.858 13.988 1.00 37.59 95 ALA A N 1
ATOM 711 C CA . ALA A 1 95 ? -25.719 11.354 13.379 1.00 37.59 95 ALA A CA 1
ATOM 712 C C . ALA A 1 95 ? -25.727 11.415 11.836 1.00 37.59 95 ALA A C 1
ATOM 714 O O . ALA A 1 95 ? -26.801 11.537 11.257 1.00 37.59 95 ALA A O 1
ATOM 715 N N . GLU A 1 96 ? -24.584 11.278 11.155 1.00 39.69 96 GLU A N 1
ATOM 716 C CA . GLU A 1 96 ? -24.494 11.503 9.695 1.00 39.69 96 GLU A CA 1
ATOM 717 C C . GLU A 1 96 ? -24.174 10.240 8.870 1.00 39.69 96 GLU A C 1
ATOM 719 O O . GLU A 1 96 ? -23.853 10.320 7.691 1.00 39.69 96 GLU A 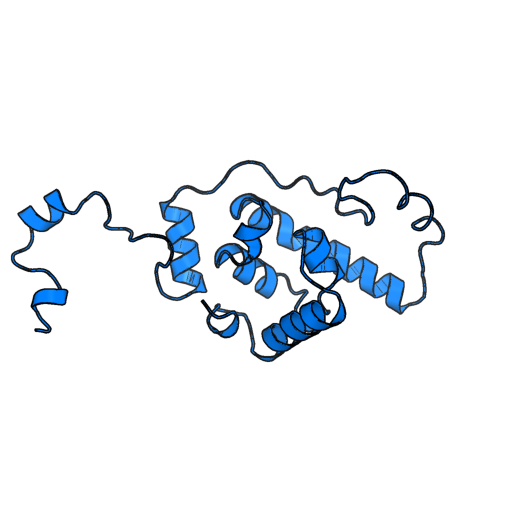O 1
ATOM 724 N N . ALA A 1 97 ? -24.274 9.040 9.450 1.00 41.91 97 ALA A N 1
ATOM 725 C CA . ALA A 1 97 ? -23.954 7.798 8.730 1.00 41.91 97 ALA A CA 1
ATOM 726 C C . ALA A 1 97 ? -25.146 7.161 7.981 1.00 41.91 97 ALA A C 1
ATOM 728 O O . ALA A 1 97 ? -24.992 6.080 7.411 1.00 41.91 97 ALA A O 1
ATOM 729 N N . ALA A 1 98 ? -26.333 7.780 7.991 1.00 37.16 98 ALA A N 1
ATOM 730 C CA . ALA A 1 98 ? -27.540 7.169 7.426 1.00 37.16 98 ALA A CA 1
ATOM 731 C C . ALA A 1 98 ? -27.847 7.554 5.968 1.00 37.16 98 ALA A C 1
ATOM 733 O O . ALA A 1 98 ? -28.582 6.818 5.317 1.00 37.16 98 ALA A O 1
ATOM 734 N N . GLU A 1 99 ? -27.281 8.627 5.411 1.00 36.47 99 GLU A N 1
ATOM 735 C CA . GLU A 1 99 ? -27.622 9.049 4.045 1.00 36.47 99 GLU A CA 1
ATOM 736 C C . GLU A 1 99 ? -26.430 9.620 3.282 1.00 36.47 99 GLU A C 1
ATOM 738 O O . GLU A 1 99 ? -26.305 10.826 3.113 1.00 36.47 99 GLU A O 1
ATOM 743 N N . SER A 1 100 ? -25.542 8.752 2.798 1.00 33.16 100 SER A N 1
ATOM 744 C CA . SER A 1 100 ? -24.882 8.892 1.487 1.00 33.16 100 SER A CA 1
ATOM 745 C C . SER A 1 100 ? -23.792 7.833 1.335 1.00 33.16 100 SER A C 1
ATOM 747 O O . SER A 1 100 ? -22.931 7.649 2.189 1.00 33.16 100 SER A O 1
ATOM 749 N N . GLY A 1 101 ? -23.820 7.109 0.217 1.00 37.66 101 GLY A N 1
ATOM 750 C CA . GLY A 1 101 ? -22.798 6.135 -0.171 1.00 37.66 101 GLY A CA 1
ATOM 751 C C . GLY A 1 101 ? -21.470 6.774 -0.585 1.00 37.66 101 GLY A C 1
ATOM 752 O O . GLY A 1 101 ? -20.951 6.439 -1.646 1.00 37.66 101 GLY A O 1
ATOM 753 N N . GLN A 1 102 ? -20.925 7.692 0.214 1.00 37.75 102 GLN A N 1
ATOM 754 C CA . GLN A 1 102 ? -19.598 8.264 0.015 1.00 37.75 102 GLN A CA 1
ATOM 755 C C . GLN A 1 102 ? -18.794 8.189 1.314 1.00 37.75 102 GLN A C 1
ATOM 757 O O . GLN A 1 102 ? -19.199 8.596 2.397 1.00 37.75 102 GLN A O 1
ATOM 762 N N . SER A 1 103 ? -17.635 7.574 1.174 1.00 40.69 103 SER A N 1
ATOM 763 C CA . SER A 1 103 ? -16.581 7.346 2.149 1.00 40.69 103 SER A CA 1
ATOM 764 C C . SER A 1 103 ? -16.099 8.623 2.859 1.00 40.69 103 SER A C 1
ATOM 766 O O . SER A 1 103 ? -15.116 9.201 2.411 1.00 40.69 103 SER A O 1
ATOM 768 N N . SER A 1 104 ? -16.702 9.061 3.976 1.00 43.00 104 SER A N 1
ATOM 769 C CA . SER A 1 104 ? -16.059 10.140 4.771 1.00 43.00 104 SER A CA 1
ATOM 770 C C . SER A 1 104 ? -16.302 10.182 6.293 1.00 43.00 104 SER A C 1
ATOM 772 O O . SER A 1 104 ? -15.800 11.074 6.967 1.00 43.00 104 SER A O 1
ATOM 774 N N . ALA A 1 105 ? -16.953 9.192 6.912 1.00 38.06 105 ALA A N 1
ATOM 775 C CA . ALA A 1 105 ? -17.400 9.313 8.314 1.00 38.06 105 ALA A CA 1
ATOM 776 C C . ALA A 1 105 ? -16.315 9.215 9.431 1.00 38.06 105 ALA A C 1
ATOM 778 O O . ALA A 1 105 ? -16.594 8.652 10.482 1.00 38.06 105 ALA A O 1
ATOM 779 N N . PHE A 1 106 ? -15.058 9.640 9.226 1.00 43.19 106 PHE A N 1
ATOM 780 C CA . PHE A 1 106 ? -14.020 9.572 10.289 1.00 43.19 106 PHE A CA 1
ATOM 781 C C . PHE A 1 106 ? -12.855 10.558 10.125 1.00 43.19 106 PHE A C 1
ATOM 783 O O . PHE A 1 106 ? -11.738 10.261 10.533 1.00 43.19 106 PHE A O 1
ATOM 790 N N . GLY A 1 107 ? -13.062 11.700 9.466 1.00 42.28 107 GLY A N 1
ATOM 791 C CA . GLY A 1 107 ? -12.032 12.748 9.385 1.00 42.28 107 GLY A CA 1
ATOM 792 C C . GLY A 1 107 ? -10.795 12.410 8.539 1.00 42.28 107 GLY A C 1
ATOM 793 O O . GLY A 1 107 ? -9.909 13.243 8.401 1.00 42.28 107 GLY A O 1
ATOM 794 N N . LEU A 1 108 ? -10.744 11.234 7.906 1.00 52.81 108 LEU A N 1
ATOM 795 C CA . LEU A 1 108 ? -9.812 10.933 6.816 1.00 52.81 108 LEU A CA 1
ATOM 796 C C . LEU A 1 108 ? -10.376 11.483 5.499 1.00 52.81 108 LEU A C 1
ATOM 798 O O . LEU A 1 108 ? -10.552 10.739 4.540 1.00 52.81 108 LEU A O 1
ATOM 802 N N . ASP A 1 109 ? -10.663 12.783 5.449 1.00 53.88 109 ASP A N 1
ATOM 803 C CA . ASP A 1 109 ? -10.991 13.487 4.199 1.00 53.88 109 ASP A CA 1
ATOM 804 C C . ASP A 1 109 ? -9.697 13.839 3.439 1.00 53.88 109 ASP A C 1
ATOM 806 O O . ASP A 1 109 ? -9.491 14.928 2.903 1.00 53.88 109 ASP A O 1
ATOM 810 N N . MET A 1 110 ? -8.741 12.908 3.479 1.00 62.56 110 MET A N 1
ATOM 811 C CA . MET A 1 110 ? -7.438 13.060 2.864 1.00 62.56 110 MET A CA 1
ATOM 812 C C . MET A 1 110 ? -7.605 12.688 1.400 1.00 62.56 110 MET A C 1
ATOM 814 O O . MET A 1 110 ? -7.648 11.511 1.038 1.00 62.56 110 MET A O 1
ATOM 818 N N . ALA A 1 111 ? -7.750 13.706 0.557 1.00 73.50 111 ALA A N 1
ATOM 819 C CA . ALA A 1 111 ? -7.827 13.520 -0.880 1.00 73.50 111 ALA A CA 1
ATOM 820 C C . ALA A 1 111 ? -6.562 12.796 -1.363 1.00 73.50 111 ALA A C 1
ATOM 822 O O . ALA A 1 111 ? -5.469 13.365 -1.370 1.00 73.50 111 ALA A O 1
ATOM 823 N N . ILE A 1 112 ? -6.709 11.528 -1.758 1.00 81.62 112 ILE A N 1
ATOM 824 C CA . ILE A 1 112 ? -5.603 10.733 -2.289 1.00 81.62 112 ILE A CA 1
ATOM 825 C C . ILE A 1 112 ? -5.198 11.354 -3.630 1.00 81.62 112 ILE A C 1
ATOM 827 O O . ILE A 1 112 ? -6.028 11.421 -4.543 1.00 81.62 112 ILE A O 1
ATOM 831 N N . PRO A 1 113 ? -3.945 11.824 -3.775 1.00 83.00 113 PRO A N 1
ATOM 832 C CA . PRO A 1 113 ? -3.518 12.486 -4.994 1.00 83.00 113 PRO A CA 1
ATOM 833 C C . PRO A 1 113 ? -3.709 11.596 -6.220 1.00 83.00 113 PRO A C 1
ATOM 835 O O . PRO A 1 113 ? -3.221 10.464 -6.286 1.00 83.00 113 PRO A O 1
ATOM 838 N N . VAL A 1 114 ? 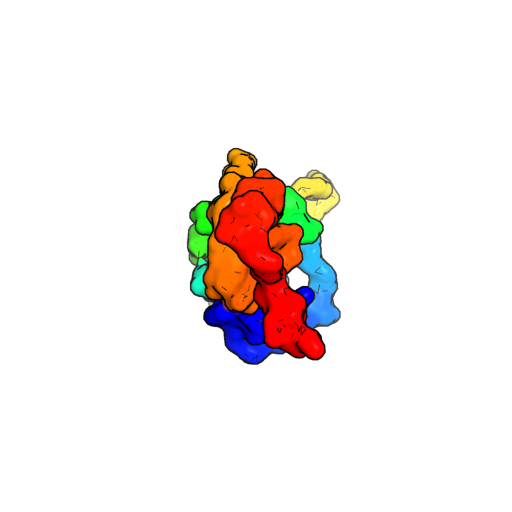-4.382 12.148 -7.225 1.00 76.94 114 VAL A N 1
ATOM 839 C CA . VAL A 1 114 ? -4.514 11.509 -8.531 1.00 76.94 114 VAL A CA 1
ATOM 840 C C . VAL A 1 114 ? -3.183 11.586 -9.279 1.00 76.94 114 VAL A C 1
ATOM 842 O O . VAL A 1 114 ? -2.548 12.638 -9.374 1.00 76.94 114 VAL A O 1
ATOM 845 N N . GLY A 1 115 ? -2.740 10.444 -9.793 1.00 84.69 115 GLY A N 1
ATOM 846 C CA . GLY A 1 115 ? -1.477 10.307 -10.513 1.00 84.69 115 GLY A CA 1
ATOM 847 C C . GLY A 1 115 ? -0.664 9.130 -10.000 1.00 84.69 115 GLY A C 1
ATOM 848 O O . GLY A 1 115 ? -0.400 9.018 -8.806 1.00 84.69 115 GLY A O 1
ATOM 849 N N . GLU A 1 116 ? -0.258 8.266 -10.922 1.00 91.19 116 GLU A N 1
ATOM 850 C CA . GLU A 1 116 ? 0.538 7.082 -10.619 1.00 91.19 116 GLU A CA 1
ATOM 851 C C . GLU A 1 116 ? 2.029 7.343 -10.868 1.00 91.19 116 GLU A C 1
ATOM 853 O O . GLU A 1 116 ? 2.417 8.328 -11.511 1.00 91.19 116 GLU A O 1
ATOM 858 N N . TRP A 1 117 ? 2.881 6.492 -10.303 1.00 92.06 117 TRP A N 1
ATOM 859 C CA . TRP A 1 117 ? 4.286 6.430 -10.686 1.00 92.06 117 TRP A CA 1
ATOM 860 C C . TRP A 1 117 ? 4.466 5.943 -12.126 1.00 92.06 117 TRP A C 1
ATOM 862 O O . TRP A 1 117 ? 3.611 5.261 -12.694 1.00 92.06 117 TRP A O 1
ATOM 872 N N . ASP A 1 118 ? 5.615 6.269 -12.714 1.00 92.88 118 ASP A N 1
ATOM 873 C CA . ASP A 1 118 ? 6.018 5.637 -13.960 1.00 92.88 118 ASP A CA 1
ATOM 874 C C . ASP A 1 118 ? 6.294 4.141 -13.733 1.00 92.88 118 ASP A C 1
ATOM 876 O O . ASP A 1 118 ? 6.578 3.679 -12.621 1.00 92.88 118 ASP A O 1
ATOM 880 N N . LYS A 1 119 ? 6.229 3.368 -14.818 1.00 89.75 119 LYS A N 1
ATOM 881 C CA . LYS A 1 119 ? 6.382 1.911 -14.772 1.00 89.75 119 LYS A CA 1
ATOM 882 C C . LYS A 1 119 ? 7.708 1.480 -14.137 1.00 89.75 119 LYS A C 1
ATOM 884 O O . LYS A 1 119 ? 7.735 0.494 -13.406 1.00 89.75 119 LYS A O 1
ATOM 889 N N . THR A 1 120 ? 8.790 2.223 -14.371 1.00 90.38 120 THR A N 1
ATOM 890 C CA . THR A 1 120 ? 10.116 1.916 -13.813 1.00 90.38 120 THR A CA 1
ATOM 891 C C . THR A 1 120 ? 10.090 1.983 -12.294 1.00 90.38 120 THR A C 1
ATOM 893 O O . THR A 1 120 ? 10.549 1.059 -11.623 1.00 90.38 120 THR A O 1
ATOM 896 N N . THR A 1 121 ? 9.499 3.045 -11.747 1.00 92.19 121 THR A N 1
ATOM 897 C CA . THR A 1 121 ? 9.376 3.238 -10.301 1.00 92.19 121 THR A CA 1
ATOM 898 C C . THR A 1 121 ? 8.432 2.212 -9.674 1.00 92.19 121 THR A C 1
ATOM 900 O O . THR A 1 121 ? 8.741 1.676 -8.611 1.00 92.19 121 THR A O 1
ATOM 903 N N . LEU A 1 122 ? 7.320 1.860 -10.334 1.00 92.12 122 LEU A N 1
ATOM 904 C CA . LEU A 1 122 ? 6.431 0.785 -9.865 1.00 92.12 122 LEU A CA 1
ATOM 905 C C . LEU A 1 122 ? 7.170 -0.552 -9.741 1.00 92.12 122 LEU A C 1
ATOM 907 O O . LEU A 1 122 ? 7.124 -1.189 -8.689 1.00 92.12 122 LEU A O 1
ATOM 911 N N . LEU A 1 123 ? 7.895 -0.945 -10.788 1.00 91.81 123 LEU A N 1
ATOM 912 C CA . LEU A 1 123 ? 8.668 -2.185 -10.802 1.00 91.81 123 LEU A CA 1
ATOM 913 C C . LEU A 1 123 ? 9.802 -2.166 -9.773 1.00 91.81 123 LEU A C 1
ATOM 915 O O . LEU A 1 123 ? 10.053 -3.180 -9.121 1.00 91.81 123 LEU A O 1
ATOM 919 N N . ALA A 1 124 ? 10.463 -1.022 -9.581 1.00 92.69 124 ALA A N 1
ATOM 920 C CA . ALA A 1 124 ? 11.483 -0.863 -8.550 1.00 92.69 124 ALA A CA 1
ATOM 921 C C . ALA A 1 124 ? 10.902 -1.069 -7.140 1.00 92.69 124 ALA A C 1
ATOM 923 O O . ALA A 1 124 ? 11.479 -1.816 -6.350 1.00 92.69 124 ALA A O 1
ATOM 924 N N . ASN A 1 125 ? 9.733 -0.488 -6.852 1.00 93.38 125 ASN A N 1
ATOM 925 C CA . ASN A 1 125 ? 9.032 -0.674 -5.579 1.00 93.38 125 ASN A CA 1
ATOM 926 C C . ASN A 1 125 ? 8.618 -2.139 -5.354 1.00 93.38 125 ASN A C 1
ATOM 928 O O . ASN A 1 125 ? 8.795 -2.670 -4.256 1.00 93.38 125 ASN A O 1
ATOM 932 N N . GLU A 1 126 ? 8.122 -2.824 -6.391 1.00 92.19 126 GLU A N 1
ATOM 933 C CA . GLU A 1 126 ? 7.811 -4.258 -6.314 1.00 92.19 126 GLU A CA 1
ATOM 934 C C . GLU A 1 126 ? 9.059 -5.084 -6.016 1.00 92.19 126 GLU A C 1
ATOM 936 O O . GLU A 1 126 ? 9.059 -5.906 -5.100 1.00 92.19 126 GLU A O 1
ATOM 941 N N . ARG A 1 127 ? 10.156 -4.826 -6.733 1.00 92.44 127 ARG A N 1
ATOM 942 C CA . ARG A 1 127 ? 11.423 -5.527 -6.521 1.00 92.44 127 ARG A CA 1
ATOM 943 C C . ARG A 1 127 ? 11.972 -5.310 -5.116 1.00 92.44 127 ARG A C 1
ATOM 945 O O . ARG A 1 127 ? 12.533 -6.248 -4.546 1.00 92.44 127 ARG A O 1
ATOM 952 N N . GLU A 1 128 ? 11.824 -4.101 -4.580 1.00 93.38 128 GLU A N 1
ATOM 953 C CA . GLU A 1 128 ? 12.277 -3.730 -3.240 1.00 93.38 128 GLU A CA 1
ATOM 954 C C . GLU A 1 128 ? 11.479 -4.447 -2.141 1.00 93.38 128 GLU A C 1
ATOM 956 O O . GLU A 1 128 ? 12.066 -4.918 -1.160 1.00 93.38 128 GLU A O 1
ATOM 961 N N . MET A 1 129 ? 10.154 -4.543 -2.303 1.00 93.19 129 MET A N 1
ATOM 962 C CA . MET A 1 129 ? 9.260 -5.088 -1.276 1.00 93.19 129 MET A CA 1
ATOM 963 C C . MET A 1 129 ? 9.020 -6.592 -1.392 1.00 93.19 129 MET A C 1
ATOM 965 O O . MET A 1 129 ? 8.892 -7.257 -0.369 1.00 93.19 129 MET A O 1
ATOM 969 N N . LEU A 1 130 ? 8.962 -7.139 -2.606 1.00 91.50 130 LEU A N 1
ATOM 970 C CA . LEU A 1 130 ? 8.660 -8.552 -2.875 1.00 91.50 130 LEU A CA 1
ATOM 971 C C . LEU A 1 130 ? 9.906 -9.371 -3.221 1.00 91.50 130 LEU A C 1
ATOM 973 O O . LEU A 1 130 ? 9.857 -10.599 -3.236 1.00 91.50 130 LEU A O 1
ATOM 977 N N . GLY A 1 131 ? 11.027 -8.715 -3.529 1.00 89.44 131 GLY A N 1
ATOM 978 C CA . GLY A 1 131 ? 12.256 -9.399 -3.921 1.00 89.44 131 GLY A CA 1
ATOM 979 C C . GLY A 1 131 ? 12.250 -9.934 -5.357 1.00 89.44 131 GLY A C 1
ATOM 980 O O . GLY A 1 131 ? 13.189 -10.625 -5.748 1.00 89.44 131 GLY A O 1
ATOM 981 N N . LEU A 1 132 ? 11.243 -9.603 -6.161 1.00 89.75 132 LEU A N 1
ATOM 982 C CA . LEU A 1 132 ? 11.139 -9.957 -7.577 1.00 89.75 132 LEU A CA 1
ATOM 983 C C . LEU A 1 132 ? 10.133 -9.035 -8.277 1.00 89.75 132 LEU A C 1
ATOM 985 O O . LEU A 1 132 ? 9.345 -8.369 -7.609 1.00 89.75 132 LEU A O 1
ATOM 989 N N . TYR A 1 133 ? 10.176 -8.989 -9.607 1.00 87.69 133 TYR A N 1
ATOM 990 C CA . TYR A 1 133 ? 9.186 -8.253 -10.389 1.00 87.69 133 TYR A CA 1
ATOM 991 C C . TYR A 1 133 ? 7.971 -9.147 -10.652 1.00 87.69 133 TYR A C 1
ATOM 993 O O . TYR A 1 133 ? 8.131 -10.244 -11.187 1.00 87.69 133 TYR A O 1
ATOM 1001 N N . VAL A 1 134 ? 6.781 -8.714 -10.227 1.00 85.88 134 VAL A N 1
ATOM 1002 C CA . VAL A 1 134 ? 5.552 -9.521 -10.331 1.00 85.88 134 VAL A CA 1
ATOM 1003 C C . VAL A 1 134 ? 4.711 -9.075 -11.510 1.00 85.88 134 VAL A C 1
ATOM 1005 O O . VAL A 1 134 ? 4.234 -9.915 -12.270 1.00 85.88 134 VAL A O 1
ATOM 1008 N N . SER A 1 135 ? 4.519 -7.765 -11.645 1.00 84.44 135 SER A N 1
ATOM 1009 C CA . SER A 1 135 ? 3.585 -7.214 -12.623 1.00 84.44 135 SER A CA 1
ATOM 1010 C C . SER A 1 135 ? 4.153 -7.208 -14.042 1.00 84.44 135 SER A C 1
ATOM 1012 O O . SER A 1 135 ? 3.406 -7.367 -15.003 1.00 84.44 135 SER A O 1
ATOM 1014 N N . ASP A 1 136 ? 5.465 -7.016 -14.189 1.00 86.19 136 ASP A N 1
ATOM 1015 C CA . ASP A 1 136 ? 6.138 -6.947 -15.488 1.00 86.19 136 ASP A CA 1
ATOM 1016 C C . ASP A 1 136 ? 7.654 -7.171 -15.335 1.00 86.19 136 ASP A C 1
ATOM 1018 O O . ASP A 1 136 ? 8.148 -7.257 -14.218 1.00 86.19 136 ASP A O 1
ATOM 1022 N N . HIS A 1 137 ? 8.417 -7.242 -16.427 1.00 84.69 137 HIS A N 1
ATOM 1023 C CA . HIS A 1 137 ? 9.875 -7.368 -16.391 1.00 84.69 137 HIS A CA 1
ATOM 1024 C C . HIS A 1 137 ? 10.553 -6.095 -16.933 1.00 84.69 137 HIS A C 1
ATOM 1026 O O . HIS A 1 137 ? 10.138 -5.577 -17.970 1.00 84.69 137 HIS A O 1
ATOM 1032 N N . PRO A 1 138 ? 11.631 -5.586 -16.303 1.00 82.75 138 PRO A N 1
ATOM 1033 C CA . PRO A 1 138 ? 12.291 -4.344 -16.731 1.00 82.75 138 PRO A CA 1
ATOM 1034 C C . PRO A 1 138 ? 12.928 -4.415 -18.127 1.00 82.75 138 PRO A C 1
ATOM 1036 O O . PRO A 1 138 ? 13.212 -3.381 -18.720 1.00 82.75 138 PRO A O 1
ATOM 1039 N N . LEU A 1 139 ? 13.170 -5.622 -18.646 1.00 82.94 139 LEU A N 1
ATOM 1040 C CA . LEU A 1 139 ? 13.723 -5.837 -19.991 1.00 82.94 139 LEU A CA 1
ATOM 1041 C C . LEU A 1 139 ? 12.648 -5.975 -21.081 1.00 82.94 139 LEU A C 1
ATOM 1043 O O . LEU A 1 139 ? 12.997 -6.169 -22.246 1.00 82.94 139 LEU A O 1
ATOM 1047 N N . ASN A 1 140 ? 11.365 -5.887 -20.722 1.00 81.19 140 ASN A N 1
ATOM 1048 C CA . ASN A 1 140 ? 10.296 -5.974 -21.706 1.00 81.19 140 ASN A CA 1
ATOM 1049 C C . ASN A 1 140 ? 10.292 -4.712 -22.583 1.00 81.19 140 ASN A C 1
ATOM 1051 O O . ASN A 1 140 ? 10.233 -3.593 -22.073 1.00 81.19 140 ASN A O 1
ATOM 1055 N N . GLY A 1 141 ? 10.374 -4.893 -23.902 1.00 79.81 141 GLY A N 1
ATOM 1056 C CA . GLY A 1 141 ? 10.497 -3.828 -24.904 1.00 79.81 141 GLY A CA 1
ATOM 1057 C C . GLY A 1 141 ? 11.906 -3.619 -25.477 1.00 79.81 141 GLY A C 1
ATOM 1058 O O . GLY A 1 141 ? 12.053 -2.866 -26.440 1.00 79.81 141 GLY A O 1
ATOM 1059 N N . VAL A 1 142 ? 12.939 -4.273 -24.933 1.00 84.38 142 VAL A N 1
ATOM 1060 C CA . VAL A 1 142 ? 14.320 -4.233 -25.469 1.00 84.38 142 VAL A CA 1
ATOM 1061 C C . VAL A 1 142 ? 14.817 -5.603 -25.937 1.00 84.38 142 VAL A C 1
ATOM 1063 O O . VAL A 1 142 ? 16.013 -5.804 -26.152 1.00 84.38 142 VAL A O 1
ATOM 1066 N N . GLU A 1 143 ? 13.912 -6.565 -26.126 1.00 85.19 143 GLU A N 1
ATOM 1067 C CA . GLU A 1 143 ? 14.250 -7.950 -26.454 1.00 85.19 143 GLU A CA 1
ATOM 1068 C C . GLU A 1 143 ? 14.967 -8.071 -27.798 1.00 85.19 143 GLU A C 1
ATOM 1070 O O . GLU A 1 143 ? 15.867 -8.895 -27.934 1.00 85.19 143 GLU A O 1
ATOM 1075 N N . SER A 1 144 ? 14.589 -7.263 -28.792 1.00 83.38 144 SER A N 1
ATOM 1076 C CA . SER A 1 144 ? 15.217 -7.270 -30.118 1.00 83.38 144 SER A CA 1
ATOM 1077 C C . SER A 1 144 ? 16.670 -6.800 -30.056 1.00 83.38 144 SER A C 1
ATOM 1079 O O . SER A 1 144 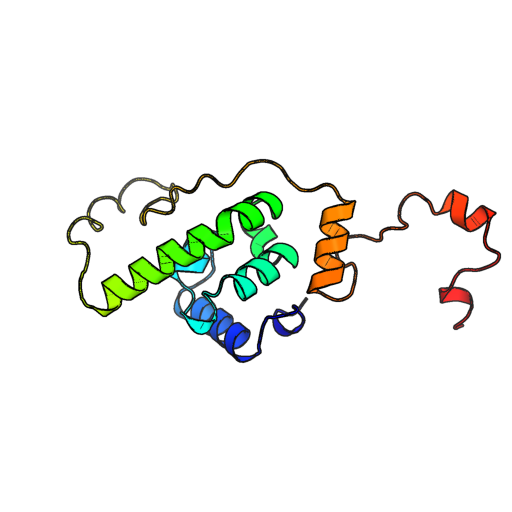? 17.552 -7.458 -30.604 1.00 83.38 144 SER A O 1
ATOM 1081 N N . THR A 1 145 ? 16.926 -5.708 -29.335 1.00 87.31 145 THR A N 1
ATOM 1082 C CA . THR A 1 145 ? 18.272 -5.177 -29.100 1.00 87.31 145 THR A CA 1
ATOM 1083 C C . THR A 1 145 ? 19.121 -6.166 -28.308 1.00 87.31 145 THR A C 1
ATOM 1085 O O . THR A 1 145 ? 20.268 -6.411 -28.671 1.00 87.31 145 THR A O 1
ATOM 1088 N N . LEU A 1 146 ? 18.557 -6.781 -27.262 1.00 85.31 146 LEU A N 1
ATOM 1089 C CA . LEU A 1 146 ? 19.260 -7.793 -26.473 1.00 85.31 146 LEU A CA 1
ATOM 1090 C C . LEU A 1 146 ? 19.584 -9.032 -27.310 1.00 85.31 146 LEU A C 1
ATOM 1092 O O . LEU A 1 146 ? 20.728 -9.461 -27.301 1.00 85.31 146 LEU A O 1
ATOM 1096 N N . ARG A 1 147 ? 18.632 -9.559 -28.092 1.00 85.19 147 ARG A N 1
ATOM 1097 C CA . ARG A 1 147 ? 18.861 -10.706 -28.992 1.00 85.19 147 ARG A CA 1
ATOM 1098 C C . ARG A 1 147 ? 19.939 -10.448 -30.039 1.00 85.19 147 ARG A C 1
ATOM 1100 O O . ARG A 1 147 ? 20.590 -11.389 -30.464 1.00 85.19 147 ARG A O 1
ATOM 1107 N N . ALA A 1 148 ? 20.107 -9.203 -30.480 1.00 88.25 148 ALA A N 1
ATOM 1108 C CA . ALA A 1 148 ? 21.168 -8.850 -31.417 1.00 88.25 148 ALA A CA 1
ATOM 1109 C C . ALA A 1 148 ? 22.560 -8.813 -30.757 1.00 88.25 148 ALA A C 1
ATOM 1111 O O . ALA A 1 148 ? 23.563 -8.909 -31.458 1.00 88.25 148 ALA A O 1
ATOM 1112 N N . ALA A 1 149 ? 22.623 -8.656 -29.432 1.00 89.19 149 ALA A N 1
ATOM 1113 C CA . ALA A 1 149 ? 23.858 -8.495 -28.668 1.00 89.19 149 ALA A CA 1
ATOM 1114 C C . ALA A 1 149 ? 24.205 -9.706 -27.782 1.00 89.19 149 ALA A C 1
ATOM 1116 O O . ALA A 1 149 ? 25.231 -9.678 -27.103 1.00 89.19 149 ALA A O 1
ATOM 1117 N N . THR A 1 150 ? 23.364 -10.744 -27.746 1.00 88.69 150 THR A N 1
ATOM 1118 C CA . THR A 1 150 ? 23.567 -11.936 -26.914 1.00 88.69 150 THR A CA 1
ATOM 1119 C C . THR A 1 150 ? 23.439 -13.221 -27.725 1.00 88.69 150 THR A C 1
ATOM 1121 O O . THR A 1 150 ? 22.559 -13.355 -28.572 1.00 88.69 150 THR A O 1
ATOM 1124 N N . ASP A 1 151 ? 24.305 -14.193 -27.435 1.00 86.56 151 ASP A N 1
ATOM 1125 C CA . ASP A 1 151 ? 24.342 -15.469 -28.164 1.00 86.56 151 ASP A CA 1
ATOM 1126 C C . ASP A 1 151 ? 23.274 -16.464 -27.682 1.00 86.56 151 ASP A C 1
ATOM 1128 O O . ASP A 1 151 ? 22.798 -17.309 -28.440 1.00 86.56 151 ASP A O 1
ATOM 1132 N N . CYS A 1 152 ? 22.880 -16.385 -26.408 1.00 84.75 152 CYS A N 1
ATOM 1133 C CA . CYS A 1 152 ? 21.853 -17.243 -25.826 1.00 84.75 152 CYS A CA 1
ATOM 1134 C C . CYS A 1 152 ? 21.154 -16.576 -24.630 1.00 84.75 152 CYS A C 1
ATOM 1136 O O . CYS A 1 152 ? 21.634 -15.602 -24.048 1.00 84.75 152 CYS A O 1
ATOM 1138 N N . SER A 1 153 ? 19.979 -17.095 -24.263 1.00 86.19 153 SER A N 1
ATOM 1139 C CA . SER A 1 153 ? 19.255 -16.646 -23.067 1.00 86.19 153 SER A CA 1
ATOM 1140 C C . SER A 1 153 ? 19.758 -17.363 -21.813 1.00 86.19 153 SER A C 1
ATOM 1142 O O . SER A 1 153 ? 20.209 -18.504 -21.896 1.00 86.19 153 SER A O 1
ATOM 1144 N N . ILE A 1 154 ? 19.592 -16.747 -20.637 1.00 84.50 154 ILE A N 1
ATOM 1145 C CA . ILE A 1 154 ? 19.921 -17.392 -19.352 1.00 84.50 154 ILE A CA 1
ATOM 1146 C C . ILE A 1 154 ? 19.183 -18.732 -19.205 1.00 84.50 154 ILE A C 1
ATOM 1148 O O . ILE A 1 154 ? 19.778 -19.707 -18.761 1.00 84.50 154 ILE A O 1
ATOM 1152 N N . ALA A 1 155 ? 17.919 -18.818 -19.633 1.00 84.62 155 ALA A N 1
ATOM 1153 C CA . ALA A 1 155 ? 17.150 -20.062 -19.578 1.00 84.62 155 ALA A CA 1
ATOM 1154 C C . ALA A 1 155 ? 17.801 -21.195 -20.395 1.00 84.62 155 ALA A C 1
ATOM 1156 O O . ALA A 1 155 ? 17.809 -22.338 -19.952 1.00 84.62 155 ALA A O 1
ATOM 1157 N N . ALA A 1 156 ? 18.404 -20.867 -21.541 1.00 83.12 156 ALA A N 1
ATOM 1158 C CA . ALA A 1 156 ? 19.070 -21.833 -22.412 1.00 83.12 156 ALA A CA 1
ATOM 1159 C C . ALA A 1 156 ? 20.428 -22.322 -21.875 1.00 83.12 156 ALA A C 1
ATOM 1161 O O . ALA A 1 156 ? 20.944 -23.305 -22.386 1.00 83.12 156 ALA A O 1
ATOM 1162 N N . MET A 1 157 ? 21.015 -21.667 -20.864 1.00 80.19 157 MET A N 1
ATOM 1163 C CA . MET A 1 157 ? 22.253 -22.141 -20.224 1.00 80.19 157 MET A CA 1
ATOM 1164 C C . MET A 1 157 ? 22.015 -23.191 -19.128 1.00 80.19 157 MET A C 1
ATOM 1166 O O . MET A 1 157 ? 22.953 -23.874 -18.729 1.00 80.19 157 MET A O 1
ATOM 1170 N N . TYR A 1 158 ? 20.784 -23.303 -18.618 1.00 69.50 158 TYR A N 1
ATOM 1171 C CA . TYR A 1 158 ? 20.418 -24.220 -17.527 1.00 69.50 158 TYR A CA 1
ATOM 1172 C C . TYR A 1 158 ? 19.618 -25.450 -17.999 1.00 69.50 158 TYR A C 1
ATOM 1174 O O . TYR A 1 158 ? 19.089 -26.186 -17.166 1.00 69.50 158 TYR A O 1
ATOM 1182 N N . THR A 1 159 ? 19.536 -25.672 -19.314 1.00 51.09 159 THR A N 1
ATOM 1183 C CA . THR A 1 159 ? 18.957 -26.874 -19.950 1.00 51.09 159 THR A CA 1
ATOM 1184 C C . THR A 1 159 ? 20.022 -27.562 -20.781 1.00 51.09 159 THR A C 1
ATOM 1186 O O . THR A 1 159 ? 20.035 -28.811 -20.771 1.00 51.09 159 THR A O 1
#

Secondary structure (DSSP, 8-state):
--GGGSTT--HHHHHHHHHHHHHH----SHHHHHHHS-TTT--HHHHHHHHHTTTTGGGT--HHHHHHHHHHHHHHHHHHHHHHHTT---TTTTSSSSS--SS-TTS----PPS-PPPHHHHHHHHHHHHSS-SS--TTTT-HHHHHHH-SS-HHHH--

Sequence (159 aa):
FGLSAIRNVGGNVVESIIASRTAKGRFTDFSDFLRKIDSAACNKRVVESLVKAGSFDSLGHTRRGLAQIHAEAVDAIVETKRAESIGQYDLFGGAEAAESGQSSAFGLDMAIPVGEWDKTTLLANEREMLGLYVSDHPLNGVESTLRAATDCSIAAMYT

Radius of gyration: 20.11 Å; chains: 1; bounding box: 52×41×58 Å